Protein AF-A0A022QE24-F1 (afdb_monomer_lite)

Radius of gyration: 30.11 Å; chains: 1; bounding box: 96×42×100 Å

Structure (mmCIF, N/CA/C/O backbone):
data_AF-A0A022QE24-F1
#
_entry.id   AF-A0A022QE24-F1
#
loop_
_atom_site.group_PDB
_atom_site.id
_atom_site.type_symbol
_atom_site.label_atom_id
_atom_site.label_alt_id
_atom_site.label_comp_id
_atom_site.label_asym_id
_atom_site.label_entity_id
_atom_site.label_seq_id
_atom_site.pdbx_PDB_ins_code
_atom_site.Cartn_x
_atom_site.Cartn_y
_atom_site.Cartn_z
_atom_site.occupancy
_atom_site.B_iso_or_equiv
_atom_site.auth_seq_id
_atom_site.auth_comp_id
_atom_site.auth_asym_id
_atom_site.auth_atom_id
_atom_site.pdbx_PDB_model_num
ATOM 1 N N . MET A 1 1 ? -58.174 2.219 -45.138 1.00 43.34 1 MET A N 1
ATOM 2 C CA . MET A 1 1 ? -56.797 2.140 -44.611 1.00 43.34 1 MET A CA 1
ATOM 3 C C . MET A 1 1 ? -56.258 0.824 -45.116 1.00 43.34 1 MET A C 1
ATOM 5 O O . MET A 1 1 ? -56.679 -0.221 -44.644 1.00 43.34 1 MET A O 1
ATOM 9 N N . GLU A 1 2 ? -55.503 0.919 -46.204 1.00 39.72 2 GLU A N 1
ATOM 10 C CA . GLU A 1 2 ? -55.064 -0.193 -47.045 1.00 39.72 2 GLU A CA 1
ATOM 11 C C . GLU A 1 2 ? -54.042 -1.073 -46.320 1.00 39.72 2 GLU A C 1
ATOM 13 O O . GLU A 1 2 ? -53.143 -0.572 -45.641 1.00 39.72 2 GLU A O 1
ATOM 18 N N . ALA A 1 3 ? -54.197 -2.385 -46.480 1.00 41.81 3 ALA A N 1
ATOM 19 C CA . ALA A 1 3 ? -53.273 -3.404 -46.015 1.00 41.81 3 ALA A CA 1
ATOM 20 C C . ALA A 1 3 ? -52.311 -3.774 -47.149 1.00 41.81 3 ALA A C 1
ATOM 22 O O . ALA A 1 3 ? -52.754 -4.098 -48.248 1.00 41.81 3 ALA A O 1
ATOM 23 N N . SER A 1 4 ? -51.011 -3.814 -46.855 1.00 44.38 4 SER A N 1
ATOM 24 C CA . SER A 1 4 ? -50.013 -4.409 -47.744 1.00 44.38 4 SER A CA 1
ATOM 25 C C . SER A 1 4 ? -49.296 -5.533 -47.012 1.00 44.38 4 SER A C 1
ATOM 27 O O . SER A 1 4 ? -48.440 -5.312 -46.159 1.00 44.38 4 SER A O 1
ATOM 29 N N . ILE A 1 5 ? -49.690 -6.750 -47.370 1.00 44.59 5 ILE A N 1
ATOM 30 C CA . ILE A 1 5 ? -48.988 -8.002 -47.114 1.00 44.59 5 ILE A CA 1
ATOM 31 C C . ILE A 1 5 ? -48.167 -8.273 -48.377 1.00 44.59 5 ILE A C 1
ATOM 33 O O . ILE A 1 5 ? -48.736 -8.278 -49.467 1.00 44.59 5 ILE A O 1
ATOM 37 N N . LEU A 1 6 ? -46.868 -8.548 -48.253 1.00 42.12 6 LEU A N 1
ATOM 38 C CA . LEU A 1 6 ? -46.109 -9.221 -49.309 1.00 42.12 6 LEU A CA 1
ATOM 39 C C . LEU A 1 6 ? -45.318 -10.399 -48.728 1.00 42.12 6 LEU A C 1
ATOM 41 O O . LEU A 1 6 ? -44.264 -10.262 -48.117 1.00 42.12 6 LEU A O 1
ATOM 45 N N . PHE A 1 7 ? -45.926 -11.561 -48.941 1.00 35.34 7 PHE A N 1
ATOM 46 C CA . PHE A 1 7 ? -45.373 -12.908 -49.084 1.00 35.34 7 PHE A CA 1
ATOM 47 C C . PHE A 1 7 ? -44.487 -12.918 -50.357 1.00 35.34 7 PHE A C 1
ATOM 49 O O . PHE A 1 7 ? -44.862 -12.285 -51.339 1.00 35.34 7 PHE A O 1
ATOM 56 N N . ASN A 1 8 ? -43.292 -13.516 -50.437 1.00 41.84 8 ASN A N 1
ATOM 57 C CA . ASN A 1 8 ? -43.030 -14.960 -50.521 1.00 41.84 8 ASN A CA 1
ATOM 58 C C . ASN A 1 8 ? -41.487 -15.207 -50.579 1.00 41.84 8 ASN A C 1
ATOM 60 O O . ASN A 1 8 ? -40.762 -14.327 -51.053 1.00 41.84 8 ASN A O 1
ATOM 64 N N . PRO A 1 9 ? -40.975 -16.388 -50.172 1.00 47.28 9 PRO A N 1
ATOM 65 C CA . PRO A 1 9 ? -39.569 -16.776 -50.154 1.00 47.28 9 PRO A CA 1
ATOM 66 C C . PRO A 1 9 ? -39.163 -17.597 -51.393 1.00 47.28 9 PRO A C 1
ATOM 68 O O . PRO A 1 9 ? -39.969 -18.303 -51.993 1.00 47.28 9 PRO A O 1
ATOM 71 N N . SER A 1 10 ? -37.879 -17.561 -51.743 1.00 43.12 10 SER A N 1
ATOM 72 C CA . SER A 1 10 ? -37.249 -18.519 -52.662 1.00 43.12 10 SER A CA 1
ATOM 73 C C . SER A 1 10 ? -35.798 -18.691 -52.202 1.00 43.12 10 SER A C 1
ATOM 75 O O . SER A 1 10 ? -35.040 -17.730 -52.163 1.00 43.12 10 SER A O 1
ATOM 77 N N . ALA A 1 11 ? -35.516 -19.781 -51.490 1.00 44.97 11 ALA A N 1
ATOM 78 C CA . ALA A 1 11 ? -34.883 -20.989 -52.022 1.00 44.97 11 ALA A CA 1
ATOM 79 C C . ALA A 1 11 ? -33.347 -20.893 -52.065 1.00 44.97 11 ALA A C 1
ATOM 81 O O . ALA A 1 11 ? -32.769 -20.284 -52.953 1.00 44.97 11 ALA A O 1
ATOM 82 N N . MET A 1 12 ? -32.704 -21.551 -51.098 1.00 45.09 12 MET A N 1
ATOM 83 C CA . MET A 1 12 ? -31.751 -22.655 -51.297 1.00 45.09 12 MET A CA 1
ATOM 84 C C . MET A 1 12 ? -30.693 -22.677 -50.192 1.00 45.09 12 MET A C 1
ATOM 86 O O . MET A 1 12 ? -29.821 -21.823 -50.078 1.00 45.09 12 MET A O 1
ATOM 90 N N . ILE A 1 13 ? -30.797 -23.731 -49.392 1.00 52.44 13 ILE A N 1
ATOM 91 C CA . ILE A 1 13 ? -29.773 -24.246 -48.491 1.00 52.44 13 ILE A CA 1
ATOM 92 C C . ILE A 1 13 ? -28.684 -24.897 -49.361 1.00 52.44 13 ILE A C 1
ATOM 94 O O . ILE A 1 13 ? -29.016 -25.606 -50.315 1.00 52.44 13 ILE A O 1
ATOM 98 N N . PRO A 1 14 ? -27.403 -24.757 -48.992 1.00 46.56 14 PRO A N 1
ATOM 99 C CA . PRO A 1 14 ? -26.616 -25.970 -48.815 1.00 46.56 14 PRO A CA 1
ATOM 100 C C . PRO A 1 14 ? -25.973 -26.022 -47.430 1.00 46.56 14 PRO A C 1
ATOM 102 O O . PRO A 1 14 ? -25.266 -25.116 -46.991 1.00 46.56 14 PRO A O 1
ATOM 105 N N . CYS A 1 15 ? -26.218 -27.151 -46.770 1.00 46.69 15 CYS A N 1
ATOM 106 C CA . CYS A 1 15 ? -25.457 -27.647 -45.643 1.00 46.69 15 CYS A CA 1
ATOM 107 C C . CYS A 1 15 ? -23.968 -27.690 -45.992 1.00 46.69 15 CYS A C 1
ATOM 109 O O . CYS A 1 15 ? -23.578 -28.389 -46.924 1.00 46.69 15 CYS A O 1
ATOM 111 N N . PHE A 1 16 ? -23.141 -27.064 -45.159 1.00 41.72 16 PHE A N 1
ATOM 112 C CA . PHE A 1 16 ? -21.804 -27.577 -44.903 1.00 41.72 16 PHE A CA 1
ATOM 113 C C . PHE A 1 16 ? -21.706 -27.981 -43.440 1.00 41.72 16 PHE A C 1
ATOM 115 O O . PHE A 1 16 ? -22.053 -27.246 -42.515 1.00 41.72 16 PHE A O 1
ATOM 122 N N . SER A 1 17 ? -21.327 -29.239 -43.289 1.00 49.25 17 SER A N 1
ATOM 123 C CA . SER A 1 17 ? -21.287 -30.029 -42.078 1.00 49.25 17 SER A CA 1
ATOM 124 C C . SER A 1 17 ? -20.559 -29.332 -40.931 1.00 49.25 17 SER A C 1
ATOM 126 O O . SER A 1 17 ? -19.440 -28.845 -41.080 1.00 49.25 17 SER A O 1
ATOM 128 N N . ARG A 1 18 ? -21.183 -29.378 -39.747 1.00 45.12 18 ARG A N 1
ATOM 129 C CA . ARG A 1 18 ? -20.532 -29.173 -38.450 1.00 45.12 18 ARG A CA 1
ATOM 130 C C . ARG A 1 18 ? -19.339 -30.121 -38.330 1.00 45.12 18 ARG A C 1
ATOM 132 O O . ARG A 1 18 ? -19.515 -31.293 -38.013 1.00 45.12 18 ARG A O 1
ATOM 139 N N . THR A 1 19 ? -18.128 -29.608 -38.485 1.00 44.34 19 THR A N 1
ATOM 140 C CA . THR A 1 19 ? -16.962 -30.216 -37.845 1.00 44.34 19 THR A CA 1
ATOM 141 C C . THR A 1 19 ? -16.906 -29.681 -36.423 1.00 44.34 19 THR A C 1
ATOM 143 O O . THR A 1 19 ? -16.437 -28.574 -36.159 1.00 44.34 19 THR A O 1
ATOM 146 N N . SER A 1 20 ? -17.458 -30.456 -35.496 1.00 48.69 20 SER A N 1
ATOM 147 C CA . SER A 1 20 ? -17.259 -30.271 -34.067 1.00 48.69 20 SER A CA 1
ATOM 148 C C . SER A 1 20 ? -15.787 -30.512 -33.737 1.00 48.69 20 SER A C 1
ATOM 150 O O . SER A 1 20 ? -15.374 -31.646 -33.502 1.00 48.69 20 SER A O 1
ATOM 152 N N . PHE A 1 21 ? -14.990 -29.446 -33.697 1.00 38.38 21 PHE A N 1
ATOM 153 C CA . PHE A 1 21 ? -13.747 -29.474 -32.939 1.00 38.38 21 PHE A CA 1
ATOM 154 C C . PHE A 1 21 ? -14.122 -29.464 -31.460 1.00 38.38 21 PHE A C 1
ATOM 156 O O . PHE A 1 21 ? -14.327 -28.412 -30.857 1.00 38.38 21 PHE A O 1
ATOM 163 N N . LEU A 1 22 ? -14.227 -30.656 -30.877 1.00 42.47 22 LEU A N 1
ATOM 164 C CA . LEU A 1 22 ? -14.131 -30.829 -29.436 1.00 42.47 22 LEU A CA 1
ATOM 165 C C . LEU A 1 22 ? -12.700 -30.458 -29.033 1.00 42.47 22 LEU A C 1
ATOM 167 O O . LEU A 1 22 ? -11.826 -31.311 -28.913 1.00 42.47 22 LEU A O 1
ATOM 171 N N . HIS A 1 23 ? -12.446 -29.164 -28.841 1.00 44.50 23 HIS A N 1
ATOM 172 C CA . HIS A 1 23 ? -11.334 -28.745 -28.003 1.00 44.50 23 HIS A CA 1
ATOM 173 C C . HIS A 1 23 ? -11.723 -29.091 -26.572 1.00 44.50 23 HIS A C 1
ATOM 175 O O . HIS A 1 23 ? -12.351 -28.307 -25.862 1.00 44.50 23 HIS A O 1
ATOM 181 N N . SER A 1 24 ? -11.356 -30.303 -26.166 1.00 43.22 24 SER A N 1
ATOM 182 C CA . SER A 1 24 ? -11.292 -30.682 -24.764 1.00 43.22 24 SER A CA 1
ATOM 183 C C . SER A 1 24 ? -10.162 -29.870 -24.130 1.00 43.22 24 SER A C 1
ATOM 185 O O . SER A 1 24 ? -9.034 -30.334 -23.982 1.00 43.22 24 SER A O 1
ATOM 187 N N . ARG A 1 25 ? -10.419 -28.590 -23.840 1.00 45.78 25 ARG A N 1
ATOM 188 C CA . ARG A 1 25 ? -9.501 -27.785 -23.042 1.00 45.78 25 ARG A CA 1
ATOM 189 C C . ARG A 1 25 ? -9.769 -28.180 -21.599 1.00 45.78 25 ARG A C 1
ATOM 191 O O . ARG A 1 25 ? -10.624 -27.599 -20.940 1.00 45.78 25 ARG A O 1
ATOM 198 N N . ALA A 1 26 ? -9.075 -29.225 -21.152 1.00 51.41 26 ALA A N 1
ATOM 199 C CA . ALA A 1 26 ? -8.969 -29.561 -19.745 1.00 51.41 26 ALA A CA 1
ATOM 200 C C . ALA A 1 26 ? -8.532 -28.291 -19.002 1.00 51.41 26 ALA A C 1
ATOM 202 O O . ALA A 1 26 ? -7.388 -27.846 -19.113 1.00 51.41 26 ALA A O 1
ATOM 203 N N . GLY A 1 27 ? -9.481 -27.647 -18.325 1.00 51.84 27 GLY A N 1
ATOM 204 C CA . GLY A 1 27 ? -9.202 -26.531 -17.442 1.00 51.84 27 GLY A CA 1
ATOM 205 C C . GLY A 1 27 ? -8.441 -27.082 -16.251 1.00 51.84 27 GLY A C 1
ATOM 206 O O . GLY A 1 27 ? -9.044 -27.636 -15.336 1.00 51.84 27 GLY A O 1
ATOM 207 N N . LEU A 1 28 ? -7.114 -26.971 -16.277 1.00 49.22 28 LEU A N 1
ATOM 208 C CA . LEU A 1 28 ? -6.301 -27.160 -15.086 1.00 49.22 28 LEU A CA 1
ATOM 209 C C . LEU A 1 28 ? -6.721 -26.080 -14.088 1.00 49.22 28 LEU A C 1
ATOM 211 O O . LEU A 1 28 ? -6.298 -24.930 -14.190 1.00 49.22 28 LEU A O 1
ATOM 215 N N . MET A 1 29 ? -7.566 -26.445 -13.123 1.00 44.59 29 MET A N 1
ATOM 216 C CA . MET A 1 29 ? -7.673 -25.694 -11.879 1.00 44.59 29 MET A CA 1
ATOM 217 C C . MET A 1 29 ? -6.342 -25.852 -11.149 1.00 44.59 29 MET A C 1
ATOM 219 O O . MET A 1 29 ? -6.148 -26.760 -10.342 1.00 44.59 29 MET A O 1
ATOM 223 N N . VAL A 1 30 ? -5.388 -24.985 -11.480 1.00 51.72 30 VAL A N 1
ATOM 224 C CA . VAL A 1 30 ? -4.181 -24.822 -10.683 1.00 51.72 30 VAL A CA 1
ATOM 225 C C . VAL A 1 30 ? -4.631 -24.178 -9.383 1.00 51.72 30 VAL A C 1
ATOM 227 O O . VAL A 1 30 ? -4.928 -22.988 -9.327 1.00 51.72 30 VAL A O 1
ATOM 230 N N . ARG A 1 31 ? -4.723 -24.988 -8.329 1.00 44.25 31 ARG A N 1
ATOM 231 C CA . ARG A 1 31 ? -4.865 -24.505 -6.959 1.00 44.25 31 ARG A CA 1
ATOM 232 C C . ARG A 1 31 ? -3.586 -23.724 -6.652 1.00 44.25 31 ARG A C 1
ATOM 234 O O . ARG A 1 31 ? -2.561 -24.330 -6.347 1.00 44.25 31 ARG A O 1
ATOM 241 N N . GLN A 1 32 ? -3.616 -22.402 -6.817 1.00 49.91 32 GLN A N 1
ATOM 242 C CA . GLN A 1 32 ? -2.510 -21.522 -6.444 1.00 49.91 32 GLN A CA 1
ATOM 243 C C . GLN A 1 32 ? -2.366 -21.568 -4.924 1.00 49.91 32 GLN A C 1
ATOM 245 O O . GLN A 1 32 ? -2.980 -20.808 -4.184 1.00 49.91 32 GLN A O 1
ATOM 250 N N . LYS A 1 33 ? -1.580 -22.529 -4.444 1.00 54.84 33 LYS A N 1
ATOM 251 C CA . LYS A 1 33 ? -1.070 -22.514 -3.084 1.00 54.84 33 LYS A CA 1
ATOM 252 C C . LYS A 1 33 ? 0.073 -21.509 -3.092 1.00 54.84 33 LYS A C 1
ATOM 254 O O . LYS A 1 33 ? 1.169 -21.825 -3.546 1.00 54.84 33 LYS A O 1
ATOM 259 N N . VAL A 1 34 ? -0.227 -20.278 -2.688 1.00 51.00 34 VAL A N 1
ATOM 260 C CA . VAL A 1 34 ? 0.791 -19.257 -2.451 1.00 51.00 34 VAL A CA 1
ATOM 261 C C . VAL A 1 34 ? 1.705 -19.772 -1.343 1.00 51.00 34 VAL A C 1
ATOM 263 O O . VAL A 1 34 ? 1.289 -19.995 -0.208 1.00 51.00 34 VAL A O 1
ATOM 266 N N . PHE A 1 35 ? 2.946 -20.076 -1.702 1.00 40.84 35 PHE A N 1
ATOM 267 C CA . PHE A 1 35 ? 3.987 -20.330 -0.725 1.00 40.84 35 PHE A CA 1
ATOM 268 C C . PHE A 1 35 ? 4.538 -18.966 -0.330 1.00 40.84 35 PHE A C 1
ATOM 270 O O . PHE A 1 35 ? 5.183 -18.301 -1.137 1.00 40.84 35 PHE A O 1
ATOM 277 N N . PHE A 1 36 ? 4.276 -18.544 0.904 1.00 42.28 36 PHE A N 1
ATOM 278 C CA . PHE A 1 36 ? 5.028 -17.454 1.506 1.00 42.28 36 PHE A CA 1
ATOM 279 C C . PHE A 1 36 ? 6.450 -17.9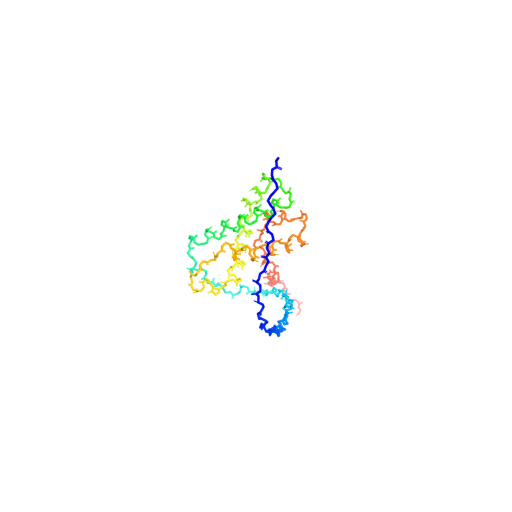63 1.742 1.00 42.28 36 PHE A C 1
ATOM 281 O O . PHE A 1 36 ? 6.733 -18.661 2.715 1.00 42.28 36 PHE A O 1
ATOM 288 N N . SER A 1 37 ? 7.350 -17.686 0.802 1.00 42.00 37 SER A N 1
ATOM 289 C CA . SER A 1 37 ? 8.776 -17.876 1.029 1.00 42.00 37 SER A CA 1
ATOM 290 C C . SER A 1 37 ? 9.229 -16.843 2.056 1.00 42.00 37 SER A C 1
ATOM 292 O O . SER A 1 37 ? 9.370 -15.665 1.735 1.00 42.00 37 SER A O 1
ATOM 294 N N . ARG A 1 38 ? 9.464 -17.286 3.296 1.00 44.50 38 ARG A N 1
ATOM 295 C CA . ARG A 1 38 ? 10.171 -16.494 4.304 1.00 44.50 38 ARG A CA 1
ATOM 296 C C . ARG A 1 38 ? 11.638 -16.414 3.890 1.00 44.50 38 ARG A C 1
ATOM 298 O O . ARG A 1 38 ? 12.424 -17.306 4.193 1.00 44.50 38 ARG A O 1
ATOM 305 N N . ALA A 1 39 ? 11.980 -15.387 3.121 1.00 42.78 39 ALA A N 1
ATOM 306 C CA . ALA A 1 39 ? 13.364 -15.062 2.826 1.00 42.78 39 ALA A CA 1
ATOM 307 C C . ALA A 1 39 ? 13.973 -14.420 4.075 1.00 42.78 39 ALA A C 1
ATOM 309 O O . ALA A 1 39 ? 13.537 -13.353 4.503 1.00 42.78 39 ALA A O 1
ATOM 310 N N . THR A 1 40 ? 14.967 -15.070 4.674 1.00 46.91 40 THR A N 1
ATOM 311 C CA . THR A 1 40 ? 15.837 -14.406 5.641 1.00 46.91 40 THR A CA 1
ATOM 312 C C . THR A 1 40 ? 16.620 -13.337 4.876 1.00 46.91 40 THR A C 1
ATOM 314 O O . THR A 1 40 ? 17.210 -13.589 3.823 1.00 46.91 40 THR A O 1
ATOM 317 N N . HIS A 1 41 ? 16.499 -12.085 5.314 1.00 49.81 41 HIS A N 1
ATOM 318 C CA . HIS A 1 41 ? 17.141 -10.945 4.666 1.00 49.81 41 HIS A CA 1
ATOM 319 C C . HIS A 1 41 ? 18.575 -10.791 5.173 1.00 49.81 41 HIS A C 1
ATOM 321 O O . HIS A 1 41 ? 18.905 -9.857 5.905 1.00 49.81 41 HIS A O 1
ATOM 327 N N . ASP A 1 42 ? 19.436 -11.712 4.772 1.00 44.41 42 ASP A N 1
ATOM 328 C CA . ASP A 1 42 ? 20.875 -11.649 4.967 1.00 44.41 42 ASP A CA 1
ATOM 329 C C . ASP A 1 42 ? 21.534 -11.247 3.644 1.00 44.41 42 ASP A C 1
ATOM 331 O O . ASP A 1 42 ? 21.876 -12.052 2.785 1.00 44.41 42 ASP A O 1
ATOM 335 N N . GLY A 1 43 ? 21.677 -9.932 3.472 1.00 45.66 43 GLY A N 1
ATOM 336 C CA . GLY A 1 43 ? 22.414 -9.335 2.363 1.00 45.66 43 GLY A CA 1
ATOM 337 C C . GLY A 1 43 ? 21.556 -8.362 1.576 1.00 45.66 43 GLY A C 1
ATOM 338 O O . GLY A 1 43 ? 20.665 -8.744 0.825 1.00 45.66 43 GLY A O 1
ATOM 339 N N . SER A 1 44 ? 21.849 -7.076 1.751 1.00 48.56 44 SER A N 1
ATOM 340 C CA . SER A 1 44 ? 21.274 -5.966 1.001 1.00 48.56 44 SER A CA 1
ATOM 341 C C . SER A 1 44 ? 21.241 -6.266 -0.501 1.00 48.56 44 SER A C 1
ATOM 343 O O . SER A 1 44 ? 22.251 -6.117 -1.196 1.00 48.56 44 SER A O 1
ATOM 345 N N . VAL A 1 45 ? 20.077 -6.645 -1.031 1.00 47.00 45 VAL A N 1
ATOM 346 C CA . VAL A 1 45 ? 19.820 -6.494 -2.461 1.00 47.00 45 VAL A CA 1
ATOM 347 C C . VAL A 1 45 ? 19.806 -4.993 -2.666 1.00 47.00 45 VAL A C 1
ATOM 349 O O . VAL A 1 45 ? 18.896 -4.304 -2.216 1.00 47.00 45 VAL A O 1
ATOM 352 N N . SER A 1 46 ? 20.893 -4.468 -3.217 1.00 49.84 46 SER A N 1
ATOM 353 C CA . SER A 1 46 ? 21.049 -3.043 -3.453 1.00 49.84 46 SER A CA 1
ATOM 354 C C . SER A 1 46 ? 19.953 -2.596 -4.420 1.00 49.84 46 SER A C 1
ATOM 356 O O . SER A 1 46 ? 20.122 -2.646 -5.634 1.00 49.84 46 SER A O 1
ATOM 358 N N . LEU A 1 47 ? 18.831 -2.120 -3.874 1.00 52.66 47 LEU A N 1
ATOM 359 C CA . LEU A 1 47 ? 17.757 -1.416 -4.582 1.00 52.66 47 LEU A CA 1
ATOM 360 C C . LEU A 1 47 ? 18.234 -0.072 -5.167 1.00 52.66 47 LEU A C 1
ATOM 362 O O . LEU A 1 47 ? 17.424 0.743 -5.589 1.00 52.66 47 LEU A O 1
ATOM 366 N N . ARG A 1 48 ? 19.553 0.166 -5.252 1.00 52.38 48 ARG A N 1
ATOM 367 C CA . ARG A 1 48 ? 20.157 1.319 -5.934 1.00 52.38 48 ARG A CA 1
ATOM 368 C C . ARG A 1 48 ? 19.807 1.399 -7.426 1.00 52.38 48 ARG A C 1
ATOM 370 O O . ARG A 1 48 ? 20.148 2.396 -8.049 1.00 52.38 48 ARG A O 1
ATOM 377 N N . LEU A 1 49 ? 19.168 0.374 -7.998 1.00 60.00 49 LEU A N 1
ATOM 378 C CA . LEU A 1 49 ? 18.747 0.353 -9.400 1.00 60.00 49 LEU A CA 1
ATOM 379 C C . LEU A 1 49 ? 17.345 0.947 -9.632 1.00 60.00 49 LEU A C 1
ATOM 381 O O . LEU A 1 49 ? 16.989 1.222 -10.773 1.00 60.00 49 LEU A O 1
ATOM 385 N N . VAL A 1 50 ? 16.546 1.160 -8.581 1.00 69.19 50 VAL A N 1
ATOM 386 C CA . VAL A 1 50 ? 15.204 1.743 -8.725 1.00 69.19 50 VAL A CA 1
ATOM 387 C C . VAL A 1 50 ? 15.316 3.265 -8.702 1.00 69.19 50 VAL A C 1
ATOM 389 O O . VAL A 1 50 ? 15.874 3.838 -7.764 1.00 69.19 50 VAL A O 1
ATOM 392 N N . SER A 1 51 ? 14.811 3.933 -9.743 1.00 84.56 51 SER A N 1
ATOM 393 C CA . SER A 1 51 ? 14.847 5.395 -9.805 1.00 84.56 51 SER A CA 1
ATOM 394 C C . SER A 1 51 ? 13.995 5.999 -8.671 1.00 84.56 51 SER A C 1
ATOM 396 O O . SER A 1 51 ? 12.939 5.453 -8.339 1.00 84.56 51 SER A O 1
ATOM 398 N N . PRO A 1 52 ? 14.400 7.135 -8.069 1.00 87.38 52 PRO A N 1
ATOM 399 C CA . PRO A 1 52 ? 13.610 7.777 -7.015 1.00 87.38 52 PRO A CA 1
ATOM 400 C C . PRO A 1 52 ? 12.185 8.132 -7.457 1.00 87.38 52 PRO A C 1
ATOM 402 O O . PRO A 1 52 ? 11.255 8.067 -6.657 1.00 87.38 52 PRO A O 1
ATOM 405 N N . THR A 1 53 ? 12.009 8.477 -8.735 1.00 89.62 53 THR A N 1
ATOM 406 C CA . THR A 1 53 ? 10.708 8.787 -9.338 1.00 89.62 53 THR A CA 1
ATOM 407 C C . THR A 1 53 ? 9.797 7.562 -9.384 1.00 89.62 53 THR A C 1
ATOM 409 O O . THR A 1 53 ? 8.640 7.655 -8.986 1.00 89.62 53 THR A O 1
ATOM 412 N N . LEU A 1 54 ? 10.330 6.409 -9.801 1.00 89.31 54 LEU A N 1
ATOM 413 C CA . LEU A 1 54 ? 9.599 5.140 -9.845 1.00 89.31 54 LEU A CA 1
ATOM 414 C C . LEU A 1 54 ? 9.184 4.722 -8.429 1.00 89.31 54 LEU A C 1
ATOM 416 O O . LEU A 1 54 ? 8.019 4.421 -8.183 1.00 89.31 54 LEU A O 1
ATOM 420 N N . LEU A 1 55 ? 10.109 4.809 -7.468 1.00 91.69 55 LEU A N 1
ATOM 421 C CA . LEU A 1 55 ? 9.817 4.504 -6.069 1.00 91.69 55 LEU A CA 1
ATOM 422 C C . LEU A 1 55 ? 8.709 5.405 -5.496 1.00 91.69 55 LEU A C 1
ATOM 424 O O . LEU A 1 55 ? 7.860 4.935 -4.741 1.00 91.69 55 LEU A O 1
ATOM 428 N N . ALA A 1 56 ? 8.703 6.696 -5.840 1.00 94.56 56 ALA A N 1
ATOM 429 C CA . ALA A 1 56 ? 7.653 7.617 -5.412 1.00 94.56 56 ALA A CA 1
ATOM 430 C C . ALA A 1 56 ? 6.285 7.243 -6.007 1.00 94.56 56 ALA A C 1
ATOM 432 O O . ALA A 1 56 ? 5.295 7.242 -5.275 1.00 94.56 56 ALA A O 1
ATOM 433 N N . ALA A 1 57 ? 6.242 6.869 -7.289 1.00 94.38 57 ALA A N 1
ATOM 434 C CA . ALA A 1 57 ? 5.018 6.430 -7.956 1.00 94.38 57 ALA A CA 1
ATOM 435 C C . ALA A 1 57 ? 4.459 5.131 -7.347 1.00 94.38 57 ALA A C 1
ATOM 437 O O . ALA A 1 57 ? 3.264 5.034 -7.073 1.00 94.38 57 ALA A O 1
ATOM 438 N N . GLU A 1 58 ? 5.317 4.151 -7.053 1.00 95.12 58 GLU A N 1
ATOM 439 C CA . GLU A 1 58 ? 4.902 2.906 -6.391 1.00 95.12 58 GLU A CA 1
ATOM 440 C C . GLU A 1 58 ? 4.352 3.154 -4.990 1.00 95.12 58 GLU A C 1
ATOM 442 O O . GLU A 1 58 ? 3.331 2.576 -4.614 1.00 95.12 58 GLU A O 1
ATOM 447 N N . LYS A 1 59 ? 4.992 4.045 -4.223 1.00 96.75 59 LYS A N 1
ATOM 448 C CA . LYS A 1 59 ? 4.478 4.462 -2.915 1.00 96.75 59 LYS A CA 1
ATOM 449 C C . LYS A 1 59 ? 3.119 5.142 -3.035 1.00 96.75 59 LYS A C 1
ATOM 451 O O . LYS A 1 59 ? 2.260 4.908 -2.188 1.00 96.75 59 LYS A O 1
ATOM 456 N N . GLU A 1 60 ? 2.914 5.977 -4.052 1.00 97.31 60 GLU A N 1
ATOM 457 C CA . GLU A 1 60 ? 1.633 6.646 -4.280 1.00 97.31 60 GLU A CA 1
ATOM 458 C C . GLU A 1 60 ? 0.521 5.642 -4.607 1.00 97.31 60 GLU A C 1
ATOM 460 O O . GLU A 1 60 ? -0.540 5.693 -3.981 1.00 97.31 60 GLU A O 1
ATOM 465 N N . GLU A 1 61 ? 0.767 4.677 -5.498 1.00 97.88 61 GLU A N 1
ATOM 466 C CA . GLU A 1 61 ? -0.231 3.646 -5.806 1.00 97.88 61 GLU A CA 1
ATOM 467 C C . GLU A 1 61 ? -0.476 2.730 -4.599 1.00 97.88 61 GLU A C 1
ATOM 469 O O . GLU A 1 61 ? -1.628 2.472 -4.258 1.00 97.88 61 GLU A O 1
ATOM 474 N N . ALA A 1 62 ? 0.568 2.297 -3.882 1.00 98.00 62 ALA A N 1
ATOM 475 C CA . ALA A 1 62 ? 0.410 1.494 -2.666 1.00 98.00 62 ALA A CA 1
ATOM 476 C C . ALA A 1 62 ? -0.428 2.231 -1.608 1.00 98.00 62 ALA A C 1
ATOM 478 O O . ALA A 1 62 ? -1.324 1.651 -0.987 1.00 98.00 62 ALA A O 1
ATOM 479 N N . LYS A 1 63 ? -0.196 3.539 -1.451 1.00 97.81 63 LYS A N 1
ATOM 480 C CA . LYS A 1 63 ? -0.991 4.414 -0.585 1.00 97.81 63 LYS A CA 1
ATOM 481 C C . LYS A 1 63 ? -2.442 4.502 -1.056 1.00 97.81 63 LYS A C 1
ATOM 483 O O . LYS A 1 63 ? -3.346 4.443 -0.224 1.00 97.81 63 LYS A O 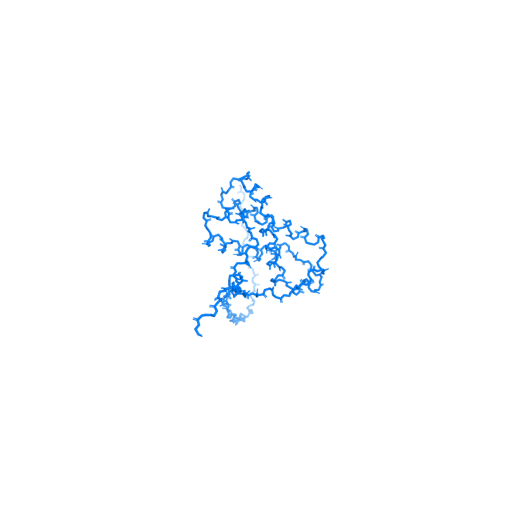1
ATOM 488 N N . ALA A 1 64 ? -2.682 4.632 -2.360 1.00 97.56 64 ALA A N 1
ATOM 489 C CA . ALA A 1 64 ? -4.024 4.685 -2.932 1.00 97.56 64 ALA A CA 1
ATOM 490 C C . ALA A 1 64 ? -4.788 3.365 -2.736 1.00 97.56 64 ALA A C 1
ATOM 492 O O . ALA A 1 64 ? -5.957 3.388 -2.342 1.00 97.56 64 ALA A O 1
ATOM 493 N N . VAL A 1 65 ? -4.122 2.224 -2.936 1.00 98.06 65 VAL A N 1
ATOM 494 C CA . VAL A 1 65 ? -4.684 0.888 -2.697 1.00 98.06 65 VAL A CA 1
ATOM 495 C C . VAL A 1 65 ? -5.045 0.712 -1.226 1.00 98.06 65 VAL A C 1
ATOM 497 O O . VAL A 1 65 ? -6.187 0.366 -0.924 1.00 98.06 65 VAL A O 1
ATOM 500 N N . LEU A 1 66 ? -4.132 1.034 -0.305 1.00 97.50 66 LEU A N 1
ATOM 501 C CA . LEU A 1 66 ? -4.407 0.984 1.132 1.00 97.50 66 LEU A CA 1
ATOM 502 C C . LEU A 1 66 ? -5.567 1.910 1.519 1.00 97.50 66 LEU A C 1
ATOM 504 O O . LEU A 1 66 ? -6.442 1.532 2.294 1.00 97.50 66 LEU A O 1
ATOM 508 N N . ALA A 1 67 ? -5.615 3.116 0.953 1.00 96.50 67 ALA A N 1
ATOM 509 C CA . ALA A 1 67 ? -6.687 4.064 1.222 1.00 96.50 67 ALA A CA 1
ATOM 510 C C . ALA A 1 67 ? -8.054 3.540 0.790 1.00 96.50 67 ALA A C 1
ATOM 512 O O . ALA A 1 67 ? -9.037 3.679 1.522 1.00 96.50 67 ALA A O 1
ATOM 513 N N . LEU A 1 68 ? -8.120 2.956 -0.406 1.00 95.81 68 LEU A N 1
ATOM 514 C CA . LEU A 1 68 ? -9.336 2.352 -0.926 1.00 95.81 68 LEU A CA 1
ATOM 515 C C . LEU A 1 68 ? -9.747 1.143 -0.081 1.00 95.81 68 LEU A C 1
ATOM 517 O O . LEU A 1 68 ? -10.924 1.009 0.251 1.00 95.81 68 LEU A O 1
ATOM 521 N N . PHE A 1 69 ? -8.779 0.320 0.319 1.00 96.50 69 PHE A N 1
ATOM 522 C CA . PHE A 1 69 ? -8.997 -0.841 1.171 1.00 96.50 69 PHE A CA 1
ATOM 523 C C . PHE A 1 69 ? -9.595 -0.451 2.526 1.00 96.50 69 PHE A C 1
ATOM 525 O O . PHE A 1 69 ? -10.663 -0.929 2.888 1.00 96.50 69 PHE A O 1
ATOM 532 N N . LEU A 1 70 ? -8.990 0.503 3.237 1.00 94.75 70 LEU A N 1
ATOM 533 C CA . LEU A 1 70 ? -9.501 0.974 4.528 1.00 94.75 70 LEU A CA 1
ATOM 534 C C . LEU A 1 70 ? -10.923 1.548 4.412 1.00 94.75 70 LEU A C 1
ATOM 536 O O . LEU A 1 70 ? -11.768 1.309 5.272 1.00 94.75 70 LEU A O 1
ATOM 540 N N . LYS A 1 71 ? -11.232 2.265 3.324 1.00 94.50 71 LYS A N 1
ATOM 541 C CA . LYS A 1 71 ? -12.598 2.752 3.068 1.00 94.50 71 LYS A CA 1
ATOM 542 C C . LYS A 1 71 ? -13.590 1.613 2.827 1.00 94.50 71 LYS A C 1
ATOM 544 O O . LYS A 1 71 ? -14.721 1.707 3.299 1.00 94.50 71 LYS A O 1
ATOM 549 N N . LYS A 1 72 ? -13.177 0.548 2.127 1.00 93.69 72 LYS A N 1
ATOM 550 C CA . LYS A 1 72 ? -13.983 -0.672 1.933 1.00 93.69 72 LYS A CA 1
ATOM 551 C C . LYS A 1 72 ? -14.323 -1.327 3.277 1.00 93.69 72 LYS A C 1
ATOM 553 O O . LYS A 1 72 ? -15.445 -1.796 3.424 1.00 93.69 72 LYS A O 1
ATOM 558 N N . GLN A 1 73 ? -13.438 -1.224 4.274 1.00 90.00 73 GLN A N 1
ATOM 559 C CA . GLN A 1 73 ? -13.691 -1.679 5.651 1.00 90.00 73 GLN A CA 1
ATOM 560 C C . GLN A 1 73 ? -14.650 -0.803 6.466 1.00 90.00 73 GLN A C 1
ATOM 562 O O . GLN A 1 73 ? -14.805 -0.983 7.672 1.00 90.00 73 GLN A O 1
ATOM 567 N N . GLY A 1 74 ? -15.303 0.176 5.838 1.00 90.62 74 GLY A N 1
ATOM 568 C CA . GLY A 1 74 ? -16.269 1.044 6.508 1.00 90.62 74 GLY A CA 1
ATOM 569 C C . GLY A 1 74 ? -15.633 2.135 7.371 1.00 90.62 74 GLY A C 1
ATOM 570 O O . GLY A 1 74 ? -16.343 2.835 8.098 1.00 90.62 74 GLY A O 1
ATOM 571 N N . LEU A 1 75 ? -14.311 2.340 7.286 1.00 90.56 75 LEU A N 1
ATOM 572 C CA . LEU A 1 75 ? -13.655 3.450 7.974 1.00 90.56 75 LEU A CA 1
ATOM 573 C C . LEU A 1 75 ? -14.127 4.785 7.396 1.00 90.56 75 LEU A C 1
ATOM 575 O O . LEU A 1 75 ? -14.126 5.023 6.185 1.00 90.56 75 LEU A O 1
ATOM 579 N N . ARG A 1 76 ? -14.477 5.713 8.291 1.00 92.50 76 ARG A N 1
ATOM 580 C CA . ARG A 1 76 ? -14.790 7.095 7.910 1.00 92.50 76 ARG A CA 1
ATOM 581 C C . ARG A 1 76 ? -13.590 7.704 7.188 1.00 92.50 76 ARG A C 1
ATOM 583 O O . ARG A 1 76 ? -12.456 7.554 7.637 1.00 92.50 76 ARG A O 1
ATOM 590 N N . ASN A 1 77 ? -13.847 8.489 6.140 1.00 91.94 77 ASN A N 1
ATOM 591 C CA . ASN A 1 77 ? -12.800 9.090 5.303 1.00 91.94 77 ASN A CA 1
ATOM 592 C C . ASN A 1 77 ? -11.718 9.835 6.115 1.00 91.94 77 ASN A C 1
ATOM 594 O O . ASN A 1 77 ? -10.535 9.697 5.833 1.00 91.94 77 ASN A O 1
ATOM 598 N N . ALA A 1 78 ? -12.107 10.572 7.162 1.00 93.62 78 ALA A N 1
ATOM 599 C CA . ALA A 1 78 ? -11.164 11.277 8.033 1.00 93.62 78 ALA A CA 1
ATOM 600 C C . ALA A 1 78 ? -10.234 10.333 8.821 1.00 93.62 78 ALA A C 1
ATOM 602 O O . ALA A 1 78 ? -9.059 10.644 9.005 1.00 93.62 78 ALA A O 1
ATOM 603 N N . VAL A 1 79 ? -10.752 9.185 9.272 1.00 92.12 79 VAL A N 1
ATOM 604 C CA . VAL A 1 79 ? -9.973 8.176 10.004 1.00 92.12 79 VAL A CA 1
ATOM 605 C C . VAL A 1 79 ? -9.020 7.475 9.046 1.00 92.12 79 VAL A C 1
ATOM 607 O O . VAL A 1 79 ? -7.828 7.452 9.318 1.00 92.12 79 VAL A O 1
ATOM 610 N N . ALA A 1 80 ? -9.510 7.031 7.883 1.00 93.75 80 ALA A N 1
ATOM 611 C CA . ALA A 1 80 ? -8.672 6.412 6.858 1.00 93.75 80 ALA A CA 1
ATOM 612 C C . ALA A 1 80 ? -7.490 7.319 6.471 1.00 93.75 80 ALA A C 1
ATOM 614 O O . ALA A 1 80 ? -6.342 6.889 6.514 1.00 93.75 80 ALA A O 1
ATOM 615 N N . THR A 1 81 ? -7.740 8.604 6.190 1.00 95.00 81 THR A N 1
ATOM 616 C CA . THR A 1 81 ? -6.675 9.577 5.884 1.00 95.00 81 THR A CA 1
ATOM 617 C C . THR A 1 81 ? -5.669 9.727 7.028 1.00 95.00 81 THR A C 1
ATOM 619 O O . THR A 1 81 ? -4.466 9.815 6.783 1.00 95.00 81 THR A O 1
ATOM 622 N N . LYS A 1 82 ? -6.134 9.745 8.283 1.00 94.50 82 LYS A N 1
ATOM 623 C CA . LYS A 1 82 ? -5.259 9.838 9.458 1.00 94.50 82 LYS A CA 1
ATOM 624 C C . LYS A 1 82 ? -4.370 8.601 9.599 1.00 94.50 82 LYS A C 1
ATOM 626 O O . LYS A 1 82 ? -3.173 8.760 9.821 1.00 94.50 82 LYS A O 1
ATOM 631 N N . THR A 1 83 ? -4.941 7.412 9.435 1.00 94.50 83 THR A N 1
ATOM 632 C CA . THR A 1 83 ? -4.228 6.131 9.470 1.00 94.50 83 THR A CA 1
ATOM 633 C C . THR A 1 83 ? -3.144 6.081 8.401 1.00 94.50 83 THR A C 1
ATOM 635 O O . THR A 1 83 ? -1.977 5.865 8.715 1.00 94.50 83 THR A O 1
ATOM 638 N N . ILE A 1 84 ? -3.498 6.416 7.160 1.00 95.12 84 ILE A N 1
ATOM 639 C CA . ILE A 1 84 ? -2.571 6.440 6.023 1.00 95.12 84 ILE A CA 1
ATOM 640 C C . ILE A 1 84 ? -1.367 7.362 6.268 1.00 95.12 84 ILE A C 1
ATOM 642 O O . ILE A 1 84 ? -0.244 7.042 5.892 1.00 95.12 84 ILE A O 1
ATOM 646 N N . ASN A 1 85 ? -1.585 8.531 6.876 1.00 95.19 85 ASN A N 1
ATOM 647 C CA . ASN A 1 85 ? -0.505 9.487 7.137 1.00 95.19 85 ASN A CA 1
ATOM 648 C C . ASN A 1 85 ? 0.463 9.018 8.235 1.00 95.19 85 ASN A C 1
ATOM 650 O O . ASN A 1 85 ? 1.586 9.512 8.304 1.00 95.19 85 ASN A O 1
ATOM 654 N N . LYS A 1 86 ? 0.034 8.088 9.092 1.00 95.06 86 LYS A N 1
ATOM 655 C CA . LYS A 1 86 ? 0.876 7.471 10.123 1.00 95.06 86 LYS A CA 1
ATOM 656 C C . LYS A 1 86 ? 1.578 6.211 9.625 1.00 95.06 86 LYS A C 1
ATOM 658 O O . LYS A 1 86 ? 2.678 5.909 10.071 1.00 95.06 86 LYS A O 1
ATOM 663 N N . SER A 1 87 ? 0.981 5.504 8.673 1.00 95.25 87 SER A N 1
ATOM 664 C CA . SER A 1 87 ? 1.406 4.175 8.237 1.00 95.25 87 SER A CA 1
ATOM 665 C C . SER A 1 87 ? 2.529 4.179 7.188 1.00 95.25 87 SER A C 1
ATOM 667 O O . SER A 1 87 ? 2.566 3.302 6.327 1.00 95.25 87 SER A O 1
ATOM 669 N N . ASN A 1 88 ? 3.449 5.151 7.212 1.00 94.81 88 ASN A N 1
ATOM 670 C CA . ASN A 1 88 ? 4.535 5.232 6.221 1.00 94.81 88 ASN A CA 1
ATOM 671 C C . ASN A 1 88 ? 5.410 3.967 6.214 1.00 94.81 88 ASN A C 1
ATOM 673 O O . ASN A 1 88 ? 5.763 3.474 5.148 1.00 94.81 88 ASN A O 1
ATOM 677 N N . ALA A 1 89 ? 5.695 3.401 7.391 1.00 94.62 89 ALA A N 1
ATOM 678 C CA . ALA A 1 89 ? 6.467 2.165 7.511 1.00 94.62 89 ALA A CA 1
ATOM 679 C C . ALA A 1 89 ? 5.748 0.957 6.884 1.00 94.62 89 ALA A C 1
ATOM 681 O O . ALA A 1 89 ? 6.383 0.117 6.251 1.00 94.62 89 ALA A O 1
ATOM 682 N N . PHE A 1 90 ? 4.419 0.888 7.011 1.00 96.62 90 PHE A N 1
ATOM 683 C CA . PHE A 1 90 ? 3.626 -0.146 6.348 1.00 96.62 90 PHE A CA 1
ATOM 684 C C . PHE A 1 90 ? 3.625 0.038 4.827 1.00 96.62 90 PHE A C 1
ATOM 686 O O . PHE A 1 90 ? 3.789 -0.927 4.091 1.00 96.62 90 PHE A O 1
ATOM 693 N N . ILE A 1 91 ? 3.526 1.278 4.335 1.00 96.81 91 ILE A N 1
ATOM 694 C CA . ILE A 1 91 ? 3.627 1.575 2.895 1.00 96.81 91 ILE A CA 1
ATOM 695 C C . ILE A 1 91 ? 4.990 1.122 2.347 1.00 96.81 91 ILE A C 1
ATOM 697 O O . ILE A 1 91 ? 5.050 0.494 1.292 1.00 96.81 91 ILE A O 1
ATOM 701 N N . ASP A 1 92 ? 6.077 1.367 3.080 1.00 95.38 92 ASP A N 1
ATOM 702 C CA . ASP A 1 92 ? 7.414 0.893 2.704 1.00 95.38 92 ASP A CA 1
ATOM 703 C C . ASP A 1 92 ? 7.507 -0.644 2.680 1.00 95.38 92 ASP A C 1
ATOM 705 O O . ASP A 1 92 ? 8.186 -1.217 1.820 1.00 95.38 92 ASP A O 1
ATOM 709 N N . HIS A 1 93 ? 6.785 -1.329 3.572 1.00 95.94 93 HIS A N 1
ATOM 710 C CA . HIS A 1 93 ? 6.654 -2.784 3.539 1.00 95.94 93 HIS A CA 1
ATOM 711 C C . HIS A 1 93 ? 5.902 -3.272 2.293 1.00 95.94 93 HIS A C 1
ATOM 713 O O . HIS A 1 93 ? 6.384 -4.185 1.624 1.00 95.94 93 HIS A O 1
ATOM 719 N N . LEU A 1 94 ? 4.787 -2.634 1.919 1.00 97.06 94 LEU A N 1
ATOM 720 C CA . LEU A 1 94 ? 4.050 -2.972 0.693 1.00 97.06 94 LEU A CA 1
ATOM 721 C C . LEU A 1 94 ? 4.922 -2.805 -0.559 1.00 97.06 94 LEU A C 1
ATOM 723 O O . LEU A 1 94 ? 4.906 -3.652 -1.447 1.00 97.06 94 LEU A O 1
ATOM 727 N N . VAL A 1 95 ? 5.740 -1.753 -0.619 1.00 95.75 95 VAL A N 1
ATOM 728 C CA . VAL A 1 95 ? 6.698 -1.572 -1.722 1.00 95.75 95 VAL A CA 1
ATOM 729 C C . VAL A 1 95 ? 7.780 -2.653 -1.705 1.00 95.75 95 VAL A C 1
ATOM 731 O O . VAL A 1 95 ? 8.113 -3.215 -2.746 1.00 95.75 95 VAL A O 1
ATOM 734 N N . SER A 1 96 ? 8.283 -3.020 -0.526 1.00 93.62 96 SER A N 1
ATOM 735 C CA . SER A 1 96 ? 9.241 -4.126 -0.390 1.00 93.62 96 SER A CA 1
ATOM 736 C C . SER A 1 96 ? 8.648 -5.461 -0.863 1.00 93.62 96 SER A C 1
ATOM 738 O O . SER A 1 96 ? 9.339 -6.257 -1.503 1.00 93.62 96 SER A O 1
ATOM 740 N N . LEU A 1 97 ? 7.355 -5.691 -0.609 1.00 95.38 97 LEU A N 1
ATOM 741 C CA . LEU A 1 97 ? 6.610 -6.844 -1.113 1.00 95.38 97 LEU A CA 1
ATOM 742 C C . LEU A 1 97 ? 6.553 -6.842 -2.649 1.00 95.38 97 LEU A C 1
ATOM 744 O O . LEU A 1 97 ? 6.878 -7.858 -3.264 1.00 95.38 97 LEU A O 1
ATOM 748 N N . LEU A 1 98 ? 6.229 -5.704 -3.276 1.00 95.69 98 LEU A N 1
ATOM 749 C CA . LEU A 1 98 ? 6.243 -5.556 -4.740 1.00 95.69 98 LEU A CA 1
ATOM 750 C C . LEU A 1 98 ? 7.624 -5.873 -5.330 1.00 95.69 98 LEU A C 1
ATOM 752 O O . LEU A 1 98 ? 7.732 -6.609 -6.314 1.00 95.69 98 LEU A O 1
ATOM 756 N N . HIS A 1 99 ? 8.687 -5.374 -4.694 1.00 93.06 99 HIS A N 1
ATOM 757 C CA . HIS A 1 99 ? 10.076 -5.591 -5.121 1.00 93.06 99 HIS A CA 1
ATOM 758 C C . HIS A 1 99 ? 10.494 -7.054 -5.011 1.00 93.06 99 HIS A C 1
ATOM 760 O O . HIS A 1 99 ? 11.239 -7.555 -5.857 1.00 93.06 99 HIS A O 1
ATOM 766 N N . SER A 1 100 ? 9.985 -7.752 -3.997 1.00 93.06 100 SER A N 1
ATOM 767 C CA . SER A 1 100 ? 10.188 -9.187 -3.823 1.00 93.06 100 SER A CA 1
ATOM 768 C C . SER A 1 100 ? 9.481 -9.990 -4.919 1.00 93.06 100 SER A C 1
ATOM 770 O O . SER A 1 100 ? 10.115 -10.792 -5.609 1.00 93.06 100 SER A O 1
ATOM 772 N N . VAL A 1 101 ? 8.189 -9.727 -5.140 1.00 95.12 101 VAL A N 1
ATOM 773 C CA . VAL A 1 101 ? 7.353 -10.473 -6.097 1.00 95.12 101 VAL A CA 1
ATOM 774 C C . VAL A 1 101 ? 7.805 -10.247 -7.541 1.00 95.12 101 VAL A C 1
ATOM 776 O O . VAL A 1 101 ? 7.903 -11.195 -8.322 1.00 95.12 101 VAL A O 1
ATOM 779 N N . HIS A 1 102 ? 8.140 -9.008 -7.903 1.00 93.50 102 HIS A N 1
ATOM 780 C CA . HIS A 1 102 ? 8.496 -8.631 -9.271 1.00 93.50 102 HIS A CA 1
ATOM 781 C C . HIS A 1 102 ? 9.988 -8.355 -9.465 1.00 93.50 102 HIS A C 1
ATOM 783 O O . HIS A 1 102 ? 10.369 -7.597 -10.358 1.00 93.50 102 HIS A O 1
ATOM 789 N N . LYS A 1 103 ? 10.856 -9.004 -8.680 1.00 91.06 103 LYS A N 1
ATOM 790 C CA . LYS A 1 103 ? 12.317 -8.812 -8.712 1.00 91.06 103 LYS A CA 1
ATOM 791 C C . LYS A 1 103 ? 12.903 -8.747 -10.128 1.00 91.06 103 LYS A C 1
ATOM 793 O O . LYS A 1 103 ? 13.726 -7.884 -10.417 1.00 91.06 103 LYS A O 1
ATOM 798 N N . SER A 1 104 ? 12.460 -9.623 -11.032 1.00 90.19 104 SER A N 1
ATOM 799 C CA . SER A 1 104 ? 12.940 -9.665 -12.421 1.00 90.19 104 SER A CA 1
ATOM 800 C C . SER A 1 104 ? 12.660 -8.383 -13.214 1.00 90.19 104 SER A C 1
ATOM 802 O O . SER A 1 104 ? 13.474 -8.027 -14.061 1.00 90.19 104 SER A O 1
ATOM 804 N N . ARG A 1 105 ? 11.565 -7.663 -12.934 1.00 89.00 105 ARG A N 1
ATOM 805 C CA . ARG A 1 105 ? 11.221 -6.384 -13.584 1.00 89.00 105 ARG A CA 1
ATOM 806 C C . ARG A 1 105 ? 12.185 -5.282 -13.172 1.00 89.00 105 ARG A C 1
ATOM 808 O O . ARG A 1 105 ? 12.710 -4.583 -14.035 1.00 89.00 105 ARG A O 1
ATOM 815 N N . TYR A 1 106 ? 12.499 -5.206 -11.884 1.00 88.38 106 TYR A N 1
ATOM 816 C CA . TYR A 1 106 ? 13.460 -4.235 -11.364 1.00 88.38 106 TYR A CA 1
ATOM 817 C C . TYR A 1 106 ? 14.880 -4.496 -11.864 1.00 88.38 106 TYR A C 1
ATOM 819 O O . TYR A 1 106 ? 15.602 -3.548 -12.154 1.00 88.38 106 TYR A O 1
ATOM 827 N N . LEU A 1 107 ? 15.266 -5.765 -12.053 1.00 87.31 107 LEU A N 1
ATOM 828 C CA . LEU A 1 107 ? 16.571 -6.118 -12.631 1.00 87.31 107 LEU A CA 1
ATOM 829 C C . LEU A 1 107 ? 16.746 -5.621 -14.071 1.00 87.31 107 LEU A C 1
ATOM 831 O O . LEU A 1 107 ? 17.868 -5.347 -14.486 1.00 87.31 107 LEU A O 1
ATOM 835 N N . VAL A 1 108 ? 15.652 -5.487 -14.825 1.00 87.19 108 VAL A N 1
ATOM 836 C CA . VAL A 1 108 ? 15.663 -4.937 -16.190 1.00 87.19 108 VAL A CA 1
ATOM 837 C C . VAL A 1 108 ? 15.254 -3.460 -16.242 1.00 87.19 108 VAL A C 1
ATOM 839 O O . VAL A 1 108 ? 15.024 -2.936 -17.330 1.00 87.19 108 VAL A O 1
ATOM 842 N N . GLY A 1 109 ? 15.131 -2.793 -15.087 1.00 85.62 109 GLY A N 1
ATOM 843 C CA . GLY A 1 109 ? 14.749 -1.381 -14.993 1.00 85.62 109 GLY A CA 1
ATOM 844 C C . GLY A 1 109 ? 13.334 -1.078 -15.491 1.00 85.62 109 GLY A C 1
ATOM 845 O O . GLY A 1 109 ? 13.081 0.022 -15.973 1.00 85.62 109 GLY A O 1
ATOM 846 N N . ARG A 1 110 ? 12.416 -2.052 -15.440 1.00 88.12 110 ARG A N 1
ATOM 847 C CA . ARG A 1 110 ? 11.019 -1.865 -15.850 1.00 88.12 110 ARG A CA 1
ATOM 848 C C . ARG A 1 110 ? 10.144 -1.504 -14.665 1.00 88.12 110 ARG A C 1
ATOM 850 O O . ARG A 1 110 ? 10.183 -2.175 -13.638 1.00 88.12 110 ARG A O 1
ATOM 857 N N . GLU A 1 111 ? 9.290 -0.517 -14.884 1.00 89.31 111 GLU A N 1
ATOM 858 C CA . GLU A 1 111 ? 8.280 -0.095 -13.923 1.00 89.31 111 GLU A CA 1
ATOM 859 C C . GLU A 1 111 ? 7.134 -1.115 -13.852 1.00 89.31 111 GLU A C 1
ATOM 861 O O . GLU A 1 111 ? 6.851 -1.859 -14.811 1.00 89.31 111 GLU A O 1
ATOM 866 N N . LEU A 1 112 ? 6.485 -1.166 -12.692 1.00 93.19 112 LEU A N 1
ATOM 867 C CA . LEU A 1 112 ? 5.236 -1.893 -12.535 1.00 93.19 112 LEU A CA 1
ATOM 868 C C . LEU A 1 112 ? 4.074 -1.060 -13.051 1.00 93.19 112 LEU A C 1
ATOM 870 O O . LEU A 1 112 ? 4.001 0.151 -12.853 1.00 93.19 112 LEU A O 1
ATOM 874 N N . THR A 1 113 ? 3.135 -1.734 -13.701 1.00 94.62 113 THR A N 1
ATOM 875 C CA . THR A 1 113 ? 1.846 -1.137 -14.033 1.00 94.62 113 THR A CA 1
ATOM 876 C C . THR A 1 113 ? 0.956 -1.080 -12.794 1.00 94.62 113 THR A C 1
ATOM 878 O O . TH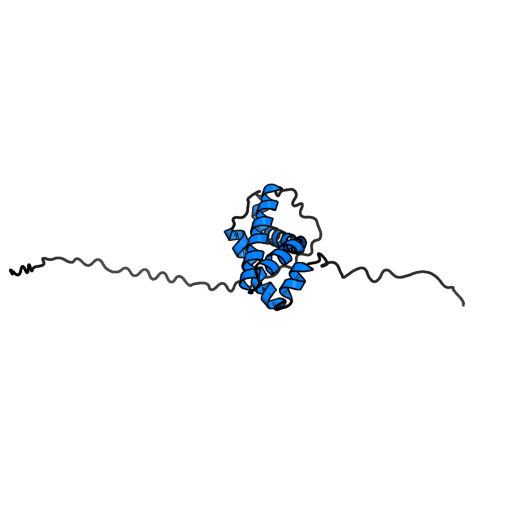R A 1 113 ? 1.063 -1.906 -11.888 1.00 94.62 113 THR A O 1
ATOM 881 N N . THR A 1 114 ? 0.002 -0.152 -12.785 1.00 96.25 114 THR A N 1
ATOM 882 C CA . THR A 1 114 ? -1.016 -0.047 -11.730 1.00 96.25 114 THR A CA 1
ATOM 883 C C . THR A 1 114 ? -1.764 -1.363 -11.480 1.00 96.25 114 THR A C 1
ATOM 885 O O . THR A 1 114 ? -2.086 -1.681 -10.338 1.00 96.25 114 THR A O 1
ATOM 888 N N . LEU A 1 115 ? -2.035 -2.144 -12.533 1.00 96.56 115 LEU A N 1
ATOM 889 C CA . LEU A 1 115 ? -2.705 -3.441 -12.404 1.00 96.56 115 LEU A CA 1
ATOM 890 C C . LEU A 1 115 ? -1.815 -4.468 -11.702 1.00 96.56 115 LEU A C 1
ATOM 892 O O . LEU A 1 115 ? -2.270 -5.096 -10.756 1.00 96.56 115 LEU A O 1
ATOM 896 N N . GLU A 1 116 ? -0.540 -4.569 -12.092 1.00 95.62 116 GLU A N 1
ATOM 897 C CA . GLU A 1 116 ? 0.419 -5.471 -11.437 1.00 95.62 116 GLU A CA 1
ATOM 898 C C . GLU A 1 116 ? 0.570 -5.140 -9.944 1.00 95.62 116 GLU A C 1
ATOM 900 O O . GLU A 1 116 ? 0.605 -6.043 -9.114 1.00 95.62 116 GLU A O 1
ATOM 905 N N . ILE A 1 117 ? 0.575 -3.851 -9.583 1.00 97.19 117 ILE A N 1
ATOM 906 C CA . ILE A 1 117 ? 0.603 -3.422 -8.178 1.00 97.19 117 ILE A CA 1
ATOM 907 C C . ILE A 1 117 ? -0.653 -3.903 -7.436 1.00 97.19 117 ILE A C 1
ATOM 909 O O . ILE A 1 117 ? -0.557 -4.488 -6.357 1.00 97.19 117 ILE A O 1
ATOM 913 N N . ARG A 1 118 ? -1.842 -3.684 -8.004 1.00 97.81 118 ARG A N 1
ATOM 914 C CA . ARG A 1 118 ? -3.117 -4.071 -7.377 1.00 97.81 118 ARG A CA 1
ATOM 915 C C . ARG A 1 118 ? -3.267 -5.576 -7.223 1.00 97.81 118 ARG A C 1
ATOM 917 O O . ARG A 1 118 ? -3.703 -6.019 -6.163 1.00 97.81 118 ARG A O 1
ATOM 924 N N . ASP A 1 119 ? -2.874 -6.337 -8.237 1.00 97.62 119 ASP A N 1
ATOM 925 C CA . ASP A 1 119 ? -2.966 -7.797 -8.243 1.00 97.62 119 ASP A CA 1
ATOM 926 C C . ASP A 1 119 ? -2.102 -8.436 -7.146 1.00 97.62 119 ASP A C 1
ATOM 928 O O . ASP A 1 119 ? -2.422 -9.522 -6.667 1.00 97.62 119 ASP A O 1
ATOM 932 N N . VAL A 1 120 ? -1.036 -7.758 -6.706 1.00 97.75 120 VAL A N 1
ATOM 933 C CA . VAL A 1 120 ? -0.217 -8.194 -5.565 1.00 97.75 120 VAL A CA 1
ATOM 934 C C . VAL A 1 120 ? -0.766 -7.679 -4.237 1.00 97.75 120 VAL A C 1
ATOM 936 O O . VAL A 1 120 ? -0.880 -8.441 -3.277 1.00 97.75 120 VAL A O 1
ATOM 939 N N . LEU A 1 121 ? -1.088 -6.386 -4.156 1.00 98.19 121 LEU A N 1
ATOM 940 C CA . LEU A 1 121 ? -1.424 -5.754 -2.881 1.00 98.19 121 LEU A CA 1
ATOM 941 C C . LEU A 1 121 ? -2.826 -6.104 -2.379 1.00 98.19 121 LEU A C 1
ATOM 943 O O . LEU A 1 121 ? -3.004 -6.240 -1.172 1.00 98.19 121 LEU A O 1
ATOM 947 N N . ILE A 1 122 ? -3.820 -6.249 -3.262 1.00 97.69 122 ILE A N 1
ATOM 948 C CA . ILE A 1 122 ? -5.199 -6.539 -2.840 1.00 97.69 122 ILE A CA 1
ATOM 949 C C . ILE A 1 122 ? -5.278 -7.892 -2.120 1.00 97.69 122 ILE A C 1
ATOM 951 O O . ILE A 1 122 ? -5.731 -7.891 -0.975 1.00 97.69 122 ILE A O 1
ATOM 955 N N . PRO A 1 123 ? -4.786 -9.014 -2.688 1.00 98.00 123 PRO A N 1
ATOM 956 C CA . PRO A 1 123 ? -4.835 -10.298 -1.993 1.00 98.00 123 PRO A CA 1
ATOM 957 C C . PRO A 1 123 ? -4.052 -10.286 -0.678 1.00 98.00 123 PRO A C 1
ATOM 959 O O . PRO A 1 123 ? -4.507 -10.850 0.310 1.00 98.00 123 PRO A O 1
ATOM 962 N N . TYR A 1 124 ? -2.899 -9.608 -0.639 1.00 98.06 124 TYR A N 1
ATOM 963 C CA . TYR A 1 124 ? -2.130 -9.456 0.596 1.00 98.06 124 TYR A CA 1
ATOM 964 C C . TYR A 1 124 ? -2.949 -8.749 1.685 1.00 98.06 124 TYR A C 1
ATOM 966 O O . TYR A 1 124 ? -3.039 -9.245 2.805 1.00 98.06 124 TYR A O 1
ATOM 974 N N . LEU A 1 125 ? -3.593 -7.625 1.359 1.00 97.56 125 LEU A N 1
ATOM 975 C CA . LEU A 1 125 ? -4.410 -6.875 2.315 1.00 97.56 125 LEU A CA 1
ATOM 976 C C . LEU A 1 125 ? -5.652 -7.651 2.766 1.00 97.56 125 LEU A C 1
ATOM 978 O O . LEU A 1 125 ? -6.018 -7.557 3.933 1.00 97.56 125 LEU A O 1
ATOM 982 N N . GLU A 1 126 ? -6.269 -8.433 1.880 1.00 96.94 126 GLU A N 1
ATOM 983 C CA . GLU A 1 126 ? -7.379 -9.325 2.238 1.00 96.94 126 GLU A CA 1
ATOM 984 C C . GLU A 1 126 ? -6.922 -10.389 3.246 1.00 96.94 126 GLU A C 1
ATOM 986 O O . GLU A 1 126 ? -7.533 -10.526 4.302 1.00 96.94 126 GLU A O 1
ATOM 991 N N . THR A 1 127 ? -5.785 -11.054 3.007 1.00 96.62 127 THR A N 1
ATOM 992 C CA . THR A 1 127 ? -5.228 -12.010 3.986 1.00 96.62 127 THR A CA 1
ATOM 993 C C . THR A 1 127 ? -4.823 -11.345 5.303 1.00 96.62 127 THR A C 1
ATOM 995 O O . THR A 1 127 ? -4.972 -11.925 6.373 1.00 96.62 127 THR A O 1
ATOM 998 N N . PHE A 1 128 ? -4.338 -10.107 5.239 1.00 94.44 128 PHE A N 1
ATOM 999 C CA . PHE A 1 128 ? -3.929 -9.340 6.408 1.00 94.44 128 PHE A CA 1
ATOM 1000 C C . PHE A 1 128 ? -5.141 -8.919 7.257 1.00 94.44 128 PHE A C 1
ATOM 1002 O O . PHE A 1 128 ? -5.100 -8.957 8.483 1.00 94.44 128 PHE A O 1
ATOM 1009 N N . GLU A 1 129 ? -6.263 -8.567 6.632 1.00 94.81 129 GLU A N 1
ATOM 1010 C CA . GLU A 1 129 ? -7.520 -8.345 7.349 1.00 94.81 129 GLU A CA 1
ATOM 1011 C C . GLU A 1 129 ? -8.050 -9.625 7.994 1.00 94.81 129 GLU A C 1
ATOM 1013 O O . GLU A 1 129 ? -8.493 -9.570 9.139 1.00 94.81 129 GLU A O 1
ATOM 1018 N N . GLU A 1 130 ? -7.987 -10.765 7.306 1.00 95.31 130 GLU A N 1
ATOM 1019 C CA . GLU A 1 130 ? -8.389 -12.048 7.893 1.00 95.31 130 GLU A CA 1
ATOM 1020 C C . GLU A 1 130 ? -7.586 -12.377 9.164 1.00 95.31 130 GLU A C 1
ATOM 1022 O O . GLU A 1 130 ? -8.137 -12.937 10.112 1.00 95.31 130 GLU A O 1
ATOM 1027 N N . GLU A 1 131 ? -6.304 -11.997 9.208 1.00 94.81 131 GLU A N 1
ATOM 1028 C CA . GLU A 1 131 ? -5.417 -12.225 10.353 1.00 94.81 131 GLU A CA 1
ATOM 1029 C C . GLU A 1 131 ? -5.682 -11.261 11.523 1.00 94.81 131 GLU A C 1
ATOM 1031 O O . GLU A 1 131 ? -5.782 -11.692 12.673 1.00 94.81 131 GLU A O 1
ATOM 1036 N N . TYR A 1 132 ? -5.803 -9.956 11.251 1.00 92.81 132 TYR A N 1
ATOM 1037 C CA . TYR A 1 132 ? -5.855 -8.926 12.301 1.00 92.81 132 TYR A CA 1
ATOM 1038 C C . TYR A 1 132 ? -7.268 -8.418 12.619 1.00 92.81 132 TYR A C 1
ATOM 1040 O O . TYR A 1 132 ? -7.494 -7.851 13.692 1.00 92.81 132 TYR A O 1
ATOM 1048 N N . GLY A 1 133 ? -8.230 -8.600 11.713 1.00 91.31 133 GLY A N 1
ATOM 1049 C CA . GLY A 1 133 ? -9.631 -8.215 11.873 1.00 91.31 133 GLY A CA 1
ATOM 1050 C C . GLY A 1 133 ? -9.812 -6.778 12.369 1.00 91.31 133 GLY A C 1
ATOM 1051 O O . GLY A 1 133 ? -9.430 -5.809 11.716 1.00 91.31 133 GLY A O 1
ATOM 1052 N N . SER A 1 134 ? -10.384 -6.621 13.565 1.00 90.12 134 SER A N 1
ATOM 1053 C CA . SER A 1 134 ? -10.643 -5.308 14.175 1.00 90.12 134 SER A CA 1
ATOM 1054 C C . SER A 1 134 ? -9.381 -4.552 14.605 1.00 90.12 134 SER A C 1
ATOM 1056 O O . SER A 1 134 ? -9.432 -3.330 14.755 1.00 90.12 134 SER A O 1
ATOM 1058 N N . LEU A 1 135 ? -8.252 -5.245 14.783 1.00 91.69 135 LEU A N 1
ATOM 1059 C CA . LEU A 1 135 ? -6.963 -4.647 15.144 1.00 91.69 135 LEU A CA 1
ATOM 1060 C C . LEU A 1 135 ? -6.194 -4.127 13.924 1.00 91.69 135 LEU A C 1
ATOM 1062 O O . LEU A 1 135 ? -5.175 -3.463 14.093 1.00 91.69 135 LEU A O 1
ATOM 1066 N N . LEU A 1 136 ? -6.697 -4.370 12.708 1.00 92.88 136 LEU A N 1
ATOM 1067 C CA . LEU A 1 136 ? -6.078 -3.982 11.439 1.00 92.88 136 LEU A CA 1
ATOM 1068 C C . LEU A 1 136 ? -5.529 -2.549 11.458 1.00 92.88 136 LEU A C 1
ATOM 1070 O O . LEU A 1 136 ? -4.372 -2.316 11.122 1.00 92.88 136 LEU A O 1
ATOM 1074 N N . VAL A 1 137 ? -6.354 -1.581 11.865 1.00 93.19 137 VAL A N 1
ATOM 1075 C CA . VAL A 1 137 ? -5.971 -0.160 11.873 1.00 93.19 137 VAL A CA 1
ATOM 1076 C C . VAL A 1 137 ? -4.818 0.099 12.834 1.00 93.19 137 VAL A C 1
ATOM 1078 O O . VAL A 1 137 ? -3.892 0.824 12.484 1.00 93.19 137 VAL A O 1
ATOM 1081 N N . ASP A 1 138 ? -4.855 -0.500 14.022 1.00 92.44 138 ASP A N 1
ATOM 1082 C CA . ASP A 1 138 ? -3.812 -0.313 15.027 1.00 92.44 138 ASP A CA 1
ATOM 1083 C C . ASP A 1 138 ? -2.475 -0.890 14.548 1.00 92.44 138 ASP A C 1
ATOM 1085 O O . ASP A 1 138 ? -1.441 -0.232 14.650 1.00 92.44 138 ASP A O 1
ATOM 1089 N N . VAL A 1 139 ? -2.503 -2.066 13.915 1.00 93.69 139 VAL A N 1
ATOM 1090 C CA . VAL A 1 139 ? -1.305 -2.703 13.350 1.00 93.69 139 VAL A CA 1
ATOM 1091 C C . VAL A 1 139 ? -0.749 -1.902 12.174 1.00 93.69 139 VAL A C 1
ATOM 1093 O O . VAL A 1 139 ? 0.462 -1.713 12.087 1.00 93.69 139 VAL A O 1
ATOM 1096 N N . VAL A 1 140 ? -1.610 -1.379 11.294 1.00 94.25 140 VAL A N 1
ATOM 1097 C CA . VAL A 1 140 ? -1.195 -0.525 10.167 1.00 94.25 140 VAL A CA 1
ATOM 1098 C C . VAL A 1 140 ? -0.591 0.797 10.656 1.00 94.25 140 VAL A C 1
ATOM 1100 O O . VAL A 1 140 ? 0.409 1.253 10.100 1.00 94.25 140 VAL A O 1
ATOM 1103 N N . GLU A 1 141 ? -1.161 1.424 11.693 1.00 93.69 141 GLU A N 1
ATOM 1104 C CA . GLU A 1 141 ? -0.635 2.673 12.268 1.00 93.69 141 GLU A CA 1
ATOM 1105 C C . GLU A 1 141 ? 0.676 2.465 13.029 1.00 93.69 141 GLU A C 1
ATOM 1107 O O . GLU A 1 141 ? 1.590 3.280 12.901 1.00 93.69 141 GLU A O 1
ATOM 1112 N N . ASN A 1 142 ? 0.775 1.384 13.805 1.00 91.88 142 ASN A N 1
ATOM 1113 C CA . ASN A 1 142 ? 1.918 1.090 14.669 1.00 91.88 142 ASN A CA 1
ATOM 1114 C C . ASN A 1 142 ? 2.924 0.133 14.022 1.00 91.88 142 ASN A C 1
ATOM 1116 O O . ASN A 1 142 ? 3.773 -0.427 14.727 1.00 91.88 142 ASN A O 1
ATOM 1120 N N . PHE A 1 143 ? 2.837 -0.051 12.699 1.00 89.81 143 PHE A N 1
ATOM 1121 C CA . PHE A 1 143 ? 3.673 -0.975 11.946 1.00 89.81 143 PHE A CA 1
ATOM 1122 C C . PHE A 1 143 ? 5.146 -0.650 12.185 1.00 89.81 143 PHE A C 1
ATOM 1124 O O . PHE A 1 143 ? 5.718 0.296 11.642 1.00 89.81 143 PHE A O 1
ATOM 1131 N N . SER A 1 144 ? 5.753 -1.425 13.071 1.00 78.31 14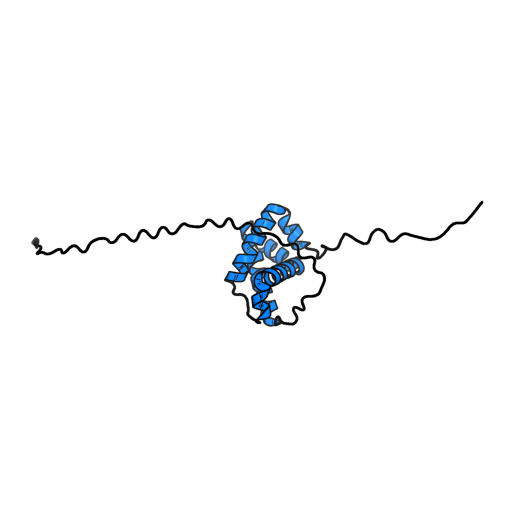4 SER A N 1
ATOM 1132 C CA . SER A 1 144 ? 7.142 -1.271 13.450 1.00 78.31 144 SER A CA 1
ATOM 1133 C C . SER A 1 144 ? 7.946 -2.251 12.616 1.00 78.31 144 SER A C 1
ATOM 1135 O O . SER A 1 144 ? 7.573 -3.417 12.513 1.00 78.31 144 SER A O 1
ATOM 1137 N N . VAL A 1 145 ? 9.095 -1.822 12.089 1.00 58.50 145 VAL A N 1
ATOM 1138 C CA . VAL A 1 145 ? 10.091 -2.697 11.436 1.00 58.50 145 VAL A CA 1
ATOM 1139 C C . VAL A 1 145 ? 10.794 -3.574 12.496 1.00 58.50 145 VAL A C 1
ATOM 1141 O O . VAL A 1 145 ? 12.015 -3.613 12.600 1.00 58.50 145 VAL A O 1
ATOM 1144 N N . LYS A 1 146 ? 10.021 -4.212 13.380 1.00 49.81 146 LYS A N 1
ATOM 1145 C CA . LYS A 1 146 ? 10.468 -5.022 14.519 1.00 49.81 146 LYS A CA 1
ATOM 1146 C C . LYS A 1 146 ? 10.414 -6.519 14.216 1.00 49.81 146 LYS A C 1
ATOM 1148 O O . LYS A 1 146 ? 10.364 -7.316 15.143 1.00 49.81 146 LYS A O 1
ATOM 1153 N N . GLU A 1 147 ? 10.550 -6.937 12.959 1.00 46.56 147 GLU A N 1
ATOM 1154 C CA . GLU A 1 147 ? 10.951 -8.321 12.655 1.00 46.56 147 GLU A CA 1
ATOM 1155 C C . GLU A 1 147 ? 12.477 -8.504 12.857 1.00 46.56 147 GLU A C 1
ATOM 1157 O O . GLU A 1 147 ? 13.210 -8.950 11.981 1.00 46.56 147 GLU A O 1
ATOM 1162 N N . LYS A 1 148 ? 12.966 -8.076 14.030 1.00 43.66 148 LYS A N 1
ATOM 1163 C CA . LYS A 1 148 ? 14.271 -8.395 14.633 1.00 43.66 148 LYS A CA 1
ATOM 1164 C C . LYS A 1 148 ? 14.136 -8.314 16.155 1.00 43.66 148 LYS A C 1
ATOM 1166 O O . LYS A 1 148 ? 14.720 -7.447 16.798 1.00 43.66 148 LYS A O 1
ATOM 1171 N N . ILE A 1 149 ? 13.317 -9.183 16.732 1.00 44.78 149 ILE A N 1
ATOM 1172 C CA . ILE A 1 149 ? 13.447 -9.553 18.140 1.00 44.78 149 ILE A CA 1
ATOM 1173 C C . ILE A 1 149 ? 13.436 -11.070 18.146 1.00 44.78 149 ILE A C 1
ATOM 1175 O O . ILE A 1 149 ? 12.372 -11.662 18.139 1.00 44.78 149 ILE A O 1
ATOM 1179 N N . ASP A 1 150 ? 14.623 -11.638 17.976 1.00 41.81 150 ASP A N 1
ATOM 1180 C CA . ASP A 1 150 ? 15.145 -12.845 18.615 1.00 41.81 150 ASP A CA 1
ATOM 1181 C C . ASP A 1 150 ? 16.631 -12.908 18.210 1.00 41.81 150 ASP A C 1
ATOM 1183 O O . ASP A 1 150 ? 16.985 -12.474 17.119 1.00 41.81 150 ASP A O 1
ATOM 1187 N N . GLU A 1 151 ? 17.510 -13.361 19.107 1.00 49.62 151 GLU A N 1
ATOM 1188 C CA . GLU A 1 151 ? 18.989 -13.302 19.025 1.00 49.62 151 GLU A CA 1
ATOM 1189 C C . GLU A 1 151 ? 19.666 -11.996 19.486 1.00 49.62 151 GLU A C 1
ATOM 1191 O O . GLU A 1 151 ? 20.465 -11.392 18.769 1.00 49.62 151 GLU A O 1
ATOM 1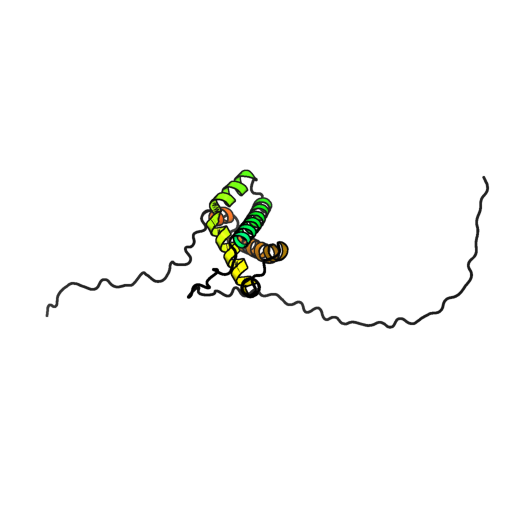196 N N . LYS A 1 152 ? 19.428 -11.583 20.741 1.00 43.00 152 LYS A N 1
ATOM 1197 C CA . LYS A 1 152 ? 20.518 -11.047 21.593 1.00 43.00 152 LYS A CA 1
ATOM 1198 C C . LYS A 1 152 ? 20.226 -11.022 23.099 1.00 43.00 152 LYS A C 1
ATOM 1200 O O . LYS A 1 152 ? 20.731 -10.167 23.815 1.00 43.00 152 LYS A O 1
ATOM 1205 N N . ASN A 1 153 ? 19.468 -11.996 23.595 1.00 42.06 153 ASN A N 1
ATOM 1206 C CA . ASN A 1 153 ? 19.595 -12.406 24.991 1.00 42.06 153 ASN A CA 1
ATOM 1207 C C . ASN A 1 153 ? 20.467 -13.661 24.998 1.00 42.06 153 ASN A C 1
ATOM 1209 O O . ASN A 1 153 ? 20.220 -14.561 24.203 1.00 42.06 153 ASN A O 1
ATOM 1213 N N . ILE A 1 154 ? 21.460 -13.700 25.888 1.00 52.16 154 ILE A N 1
ATOM 1214 C CA . ILE A 1 154 ? 22.582 -14.655 25.973 1.00 52.16 154 ILE A CA 1
ATOM 1215 C C . ILE A 1 154 ? 23.852 -14.160 25.252 1.00 52.16 154 ILE A C 1
ATOM 1217 O O . ILE A 1 154 ? 24.347 -14.739 24.291 1.00 52.16 154 ILE A O 1
ATOM 1221 N N . SER A 1 155 ? 24.451 -13.100 25.794 1.00 36.00 155 SER A N 1
ATOM 1222 C CA . SER A 1 155 ? 25.897 -13.112 26.021 1.00 36.00 155 SER A CA 1
ATOM 1223 C C . SER A 1 155 ? 26.110 -12.942 27.518 1.00 36.00 155 SER A C 1
ATOM 1225 O O . SER A 1 155 ? 25.848 -11.879 28.073 1.00 36.00 155 SER A O 1
ATOM 1227 N N . PHE A 1 156 ? 26.477 -14.061 28.129 1.00 39.69 156 PHE A N 1
ATOM 1228 C CA . PHE A 1 156 ? 26.859 -14.268 29.513 1.00 39.69 156 PHE A CA 1
ATOM 1229 C C . PHE A 1 156 ? 27.619 -13.084 30.121 1.00 39.69 156 PHE A C 1
ATOM 1231 O O . PHE A 1 156 ? 28.636 -12.648 29.580 1.00 39.69 156 PHE A O 1
ATOM 1238 N N . GLU A 1 157 ? 27.147 -12.629 31.284 1.00 42.06 157 GLU A N 1
ATOM 1239 C CA . GLU A 1 157 ? 28.046 -12.091 32.295 1.00 42.06 157 GLU A CA 1
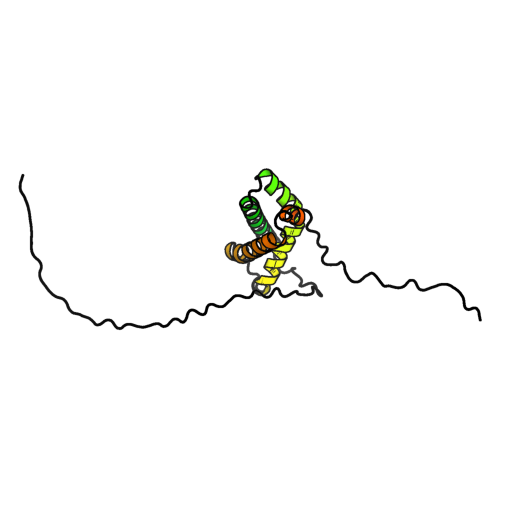ATOM 1240 C C . GLU A 1 157 ? 29.000 -13.216 32.713 1.00 42.06 157 GLU A C 1
ATOM 1242 O O . GLU A 1 157 ? 28.633 -14.158 33.410 1.00 42.06 157 GLU A O 1
ATOM 1247 N N . GLU A 1 158 ? 30.232 -13.123 32.239 1.00 45.19 158 GLU A N 1
ATOM 1248 C CA . GLU A 1 158 ? 31.405 -13.646 32.922 1.00 45.19 158 GLU A CA 1
ATOM 1249 C C . GLU A 1 158 ? 32.260 -12.386 33.117 1.00 45.19 158 GLU A C 1
ATOM 1251 O O . GLU A 1 158 ? 32.598 -11.713 32.146 1.00 45.19 158 GLU A O 1
ATOM 1256 N N . LYS A 1 159 ? 32.586 -11.939 34.323 1.00 42.41 159 LYS A N 1
ATOM 1257 C CA . LYS A 1 159 ? 33.278 -12.656 35.388 1.00 42.41 159 LYS A CA 1
ATOM 1258 C C . LYS A 1 159 ? 33.102 -11.859 36.675 1.00 42.41 159 LYS A C 1
ATOM 1260 O O . LYS A 1 159 ? 33.180 -10.639 36.623 1.00 42.41 159 LYS A O 1
ATOM 1265 N N . ASP A 1 160 ? 32.909 -12.545 37.794 1.00 45.84 160 ASP A N 1
ATOM 1266 C CA . ASP A 1 160 ? 33.835 -12.494 38.929 1.00 45.84 160 ASP A CA 1
ATOM 1267 C C . ASP A 1 160 ? 33.380 -13.467 40.030 1.00 45.84 160 ASP A C 1
ATOM 1269 O O . ASP A 1 160 ? 32.224 -13.879 40.076 1.00 45.84 160 ASP A O 1
ATOM 1273 N N . VAL A 1 161 ? 34.323 -13.789 40.921 1.00 50.00 161 VAL A N 1
ATOM 1274 C CA . VAL A 1 161 ? 34.223 -14.562 42.177 1.00 50.00 161 VAL A CA 1
ATOM 1275 C C . VAL A 1 161 ? 34.856 -15.968 42.146 1.00 50.00 161 VAL A C 1
ATOM 1277 O O . VAL A 1 161 ? 34.223 -17.007 42.007 1.00 50.00 161 VAL A O 1
ATOM 1280 N N . GLU A 1 162 ? 36.179 -15.929 42.319 1.00 48.06 162 GLU A N 1
ATOM 1281 C CA . GLU A 1 162 ? 36.863 -16.452 43.513 1.00 48.06 162 GLU A CA 1
ATOM 1282 C C . GLU A 1 162 ? 36.905 -17.973 43.745 1.00 48.06 162 GLU A C 1
ATOM 1284 O O . GLU A 1 162 ? 35.995 -18.630 44.245 1.00 48.06 162 GLU A O 1
ATOM 1289 N N . LYS A 1 163 ? 38.092 -18.503 43.448 1.00 48.25 163 LYS A N 1
ATOM 1290 C CA . LYS A 1 163 ? 38.588 -19.830 43.795 1.00 48.25 163 LYS A CA 1
ATOM 1291 C C . LYS A 1 163 ? 38.844 -19.915 45.306 1.00 48.25 163 LYS A C 1
ATOM 1293 O O . LYS A 1 163 ? 39.827 -19.359 45.780 1.00 48.25 163 LYS A O 1
ATOM 1298 N N . ASN A 1 164 ? 38.015 -20.667 46.028 1.00 45.31 164 ASN A N 1
ATOM 1299 C CA . ASN A 1 164 ? 38.302 -21.152 47.381 1.00 45.31 164 ASN A CA 1
ATOM 1300 C C . ASN A 1 164 ? 38.042 -22.662 47.469 1.00 45.31 164 ASN A C 1
ATOM 1302 O O . ASN A 1 164 ? 36.933 -23.081 47.792 1.00 45.31 164 ASN A O 1
ATOM 1306 N N . GLN A 1 165 ? 39.072 -23.453 47.151 1.00 39.53 165 GLN A N 1
ATOM 1307 C CA . GLN A 1 165 ? 39.525 -24.662 47.863 1.00 39.53 165 GLN A CA 1
ATOM 1308 C C . GLN A 1 165 ? 40.753 -25.256 47.167 1.00 39.53 165 GLN A C 1
ATOM 1310 O O . GLN A 1 165 ? 40.808 -25.229 45.914 1.00 39.53 165 GLN A O 1
#

Sequence (165 aa):
MEASILFNPSAMIPCFSRTSFLHSRAGLMVRQKVFFSRATHDGSVSLRLVSPTLLAAEKEEAKAVLALFLKKQGLRNAVATKTINKSNAFIDHLVSLLHSVHKSRYLVGRELTTLEIRDVLIPYLETFEEEYGSLLVDVVENFSVKEKIDEKNISFEEKDVEKNQ

Foldseek 3Di:
DDDDDDDDDDDDDDDDDDPPPPPPPPPPPPPPPDDPPPDDPDDDPPLVLADPVLVVVQLVLLLVLQLVVVVVVVDDNVLSVVLSVQQSVVSVVLVVQLCVVPVVCSVVRHHDDSVSSCVRNVVVVVVLCVVQPPCSSVCSNVVDPPPPPDPDDDPDDDDDDDDDD

Organism: Erythranthe guttata (NCBI:txid4155)

pLDDT: mean 73.34, std 23.94, range [35.34, 98.19]

Secondary structure (DSSP, 8-state):
------------------------------------------S---GGGS-HHHHHHHHHHHHHHHHHHHHHTT--HHHHHHHHHH-HHHHHHHHHHHHHHTHHHHHTTPPPPHHHHHHHHHHHHHHHHHHHGGGHHHHHHT-------SS-S------------